Protein AF-A0A7X7A564-F1 (afdb_monomer_lite)

Radius of gyration: 13.35 Å; chains: 1; bounding box: 37×24×34 Å

Sequence (68 aa):
MRVTMARGTRAFRLPAEPKSRFLEDEEGELWVVQQVTRVNGEYEVLCRHATRIEQRLYEREQQAASGA

Secondary structure (DSSP, 8-state):
----PPTTEEEEEESS--SSSEEE-TT--EEEEEEEEEETTEEEEEEEEPPHHHHHHHHHHHHHHH--

Foldseek 3Di:
DDDPDDPQKDKDKALDDDPDQWDADPVRFIWGFDDWDQDPNIIITMTGGDDPVRVVVVVVVVVVVPPD

pLDDT: mean 85.71, std 14.57, range [34.94, 95.06]

Structure (mmCIF, N/CA/C/O backbone):
data_AF-A0A7X7A564-F1
#
_entry.id   AF-A0A7X7A564-F1
#
loop_
_atom_site.group_PDB
_atom_site.id
_atom_site.type_symbol
_atom_site.label_atom_id
_atom_site.label_alt_id
_atom_site.label_comp_id
_atom_site.label_asym_id
_atom_site.label_entity_id
_atom_site.label_seq_id
_atom_site.pdbx_PDB_ins_code
_atom_site.Cartn_x
_atom_si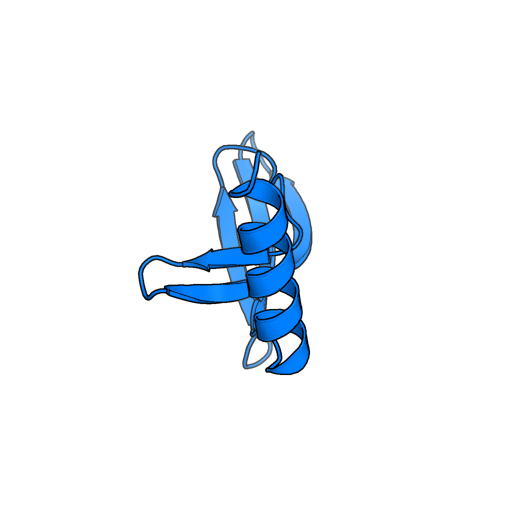te.Cartn_y
_atom_site.Cartn_z
_atom_site.occupancy
_atom_site.B_iso_or_equiv
_atom_site.auth_seq_id
_atom_site.auth_comp_id
_atom_site.auth_asym_id
_atom_site.auth_atom_id
_atom_site.pdbx_PDB_model_num
ATOM 1 N N . MET A 1 1 ? 20.361 -8.686 -14.297 1.00 34.94 1 MET A N 1
ATOM 2 C CA . MET A 1 1 ? 20.586 -8.077 -12.967 1.00 34.94 1 MET A CA 1
ATOM 3 C C . MET A 1 1 ? 19.613 -8.733 -11.992 1.00 34.94 1 MET A C 1
ATOM 5 O O . MET A 1 1 ? 18.421 -8.706 -12.260 1.00 34.94 1 MET A O 1
ATOM 9 N N . ARG A 1 2 ? 20.098 -9.444 -10.964 1.00 37.28 2 ARG A N 1
ATOM 10 C CA . ARG A 1 2 ? 19.270 -10.249 -10.043 1.00 37.28 2 ARG A CA 1
ATOM 11 C C . ARG A 1 2 ? 19.006 -9.412 -8.791 1.00 37.28 2 ARG A C 1
ATOM 13 O O . ARG A 1 2 ? 19.937 -9.159 -8.035 1.00 37.28 2 ARG A O 1
ATOM 20 N N . VAL A 1 3 ? 17.779 -8.927 -8.617 1.00 44.69 3 VAL A N 1
ATOM 21 C CA . VAL A 1 3 ? 17.399 -8.142 -7.434 1.00 44.69 3 VAL A CA 1
ATOM 22 C C . VAL A 1 3 ? 17.102 -9.124 -6.304 1.00 44.69 3 VAL A C 1
ATOM 24 O O . VAL A 1 3 ? 16.073 -9.795 -6.306 1.00 44.69 3 VAL A O 1
ATOM 27 N N . THR A 1 4 ? 18.032 -9.268 -5.364 1.00 47.97 4 THR A N 1
ATOM 28 C CA . THR A 1 4 ? 17.794 -10.016 -4.125 1.00 47.97 4 THR A CA 1
ATOM 29 C C . THR A 1 4 ? 16.925 -9.139 -3.227 1.00 47.97 4 THR A C 1
ATOM 31 O O . THR A 1 4 ? 17.443 -8.253 -2.552 1.00 47.97 4 THR A O 1
ATOM 34 N N . MET A 1 5 ? 15.602 -9.317 -3.259 1.00 55.88 5 MET A N 1
ATOM 35 C CA . MET A 1 5 ? 14.720 -8.594 -2.336 1.00 55.88 5 MET A CA 1
ATOM 36 C C . MET A 1 5 ? 14.977 -9.080 -0.906 1.00 55.88 5 MET A C 1
ATOM 38 O O . MET A 1 5 ? 15.071 -10.284 -0.657 1.00 55.88 5 MET A O 1
ATOM 42 N N . ALA A 1 6 ? 15.133 -8.145 0.031 1.00 61.69 6 ALA A N 1
ATOM 43 C CA . ALA A 1 6 ? 15.312 -8.471 1.439 1.00 61.69 6 ALA A CA 1
ATOM 44 C C . ALA A 1 6 ? 14.054 -9.172 1.981 1.00 61.69 6 ALA A C 1
ATOM 46 O O . ALA A 1 6 ? 12.928 -8.866 1.578 1.00 61.69 6 ALA A O 1
ATOM 47 N N . ARG A 1 7 ? 14.229 -10.113 2.913 1.00 74.12 7 ARG A N 1
ATOM 48 C CA . ARG A 1 7 ? 13.112 -10.837 3.537 1.00 74.12 7 ARG A CA 1
ATOM 49 C C . ARG A 1 7 ? 12.199 -9.828 4.251 1.00 74.12 7 ARG A C 1
ATOM 51 O O . ARG A 1 7 ? 12.692 -9.024 5.034 1.00 74.12 7 ARG A O 1
ATOM 58 N N . GLY A 1 8 ? 10.896 -9.854 3.964 1.00 82.56 8 GLY A N 1
ATOM 59 C CA . GLY A 1 8 ? 9.934 -8.885 4.512 1.00 82.56 8 GLY A CA 1
ATOM 60 C C . GLY A 1 8 ? 9.802 -7.582 3.714 1.00 82.56 8 GLY A C 1
ATOM 61 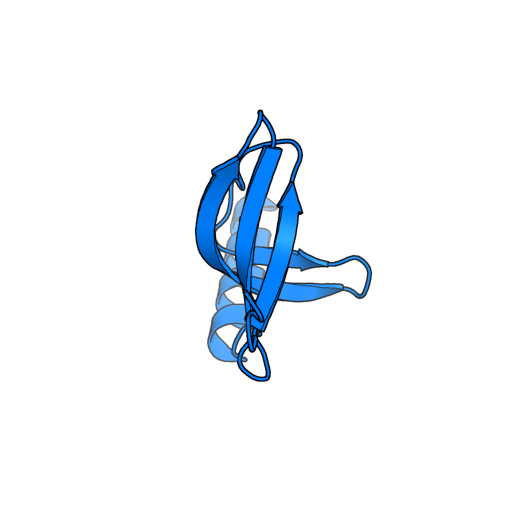O O . GLY A 1 8 ? 9.182 -6.640 4.203 1.00 82.56 8 GLY A O 1
ATOM 62 N N . THR A 1 9 ? 10.363 -7.521 2.501 1.00 89.38 9 THR A N 1
ATOM 63 C CA . THR A 1 9 ? 10.091 -6.456 1.523 1.00 89.38 9 THR A CA 1
ATOM 64 C C . THR A 1 9 ? 9.345 -7.003 0.310 1.00 89.38 9 THR A C 1
ATOM 66 O O . THR A 1 9 ? 9.571 -8.144 -0.095 1.00 89.38 9 THR A O 1
ATOM 69 N N . ARG A 1 10 ? 8.448 -6.196 -0.262 1.00 88.88 10 ARG A N 1
ATOM 70 C CA . ARG A 1 10 ? 7.650 -6.542 -1.445 1.00 88.88 10 ARG A CA 1
ATOM 71 C C . ARG A 1 10 ? 7.538 -5.331 -2.362 1.00 88.88 10 ARG A C 1
ATOM 73 O O . ARG A 1 10 ? 7.423 -4.207 -1.884 1.00 88.88 10 ARG A O 1
ATOM 80 N N . ALA A 1 11 ? 7.584 -5.569 -3.668 1.00 91.50 11 ALA A N 1
ATOM 81 C CA . ALA A 1 11 ? 7.336 -4.551 -4.678 1.00 91.50 11 ALA A CA 1
ATOM 82 C C . ALA A 1 11 ? 5.907 -4.692 -5.215 1.00 91.50 11 ALA A C 1
ATOM 84 O O . ALA A 1 11 ? 5.470 -5.801 -5.526 1.00 91.50 11 ALA A O 1
ATOM 85 N N . PHE A 1 12 ? 5.206 -3.571 -5.336 1.00 90.06 12 PHE A N 1
ATOM 86 C CA . PHE A 1 12 ? 3.864 -3.463 -5.895 1.00 90.06 12 PHE A CA 1
ATOM 87 C C . PHE A 1 12 ? 3.906 -2.634 -7.173 1.00 90.06 12 PHE A C 1
ATOM 89 O O . PHE A 1 12 ? 4.706 -1.705 -7.287 1.00 90.06 12 PHE A O 1
ATOM 96 N N . ARG A 1 13 ? 3.023 -2.947 -8.121 1.00 92.69 13 ARG A N 1
ATOM 97 C CA . ARG A 1 13 ? 2.760 -2.089 -9.277 1.00 92.69 13 ARG A CA 1
ATOM 98 C C . ARG A 1 13 ? 1.399 -1.456 -9.114 1.00 92.69 13 ARG A C 1
ATOM 100 O O . ARG A 1 13 ? 0.406 -2.167 -8.999 1.00 92.69 13 ARG A O 1
ATOM 107 N N . LEU A 1 14 ? 1.374 -0.131 -9.085 1.00 91.12 14 LEU A N 1
ATOM 108 C CA . LEU A 1 14 ? 0.155 0.644 -8.946 1.00 91.12 14 LEU A CA 1
ATOM 109 C C . LEU A 1 14 ? -0.086 1.470 -10.216 1.00 91.12 14 LEU A C 1
ATOM 111 O O . LEU A 1 14 ? 0.853 2.064 -10.755 1.00 91.12 14 LEU A O 1
ATOM 115 N N . PRO A 1 15 ? -1.345 1.563 -10.679 1.00 91.31 15 PRO A N 1
ATOM 116 C CA . PRO A 1 15 ? -1.703 2.407 -11.818 1.00 91.31 15 PRO A CA 1
ATOM 117 C C . PRO A 1 15 ? -1.672 3.906 -11.474 1.00 91.31 15 PRO A C 1
ATOM 119 O O . PRO A 1 15 ? -1.701 4.749 -12.365 1.00 91.31 15 PRO A O 1
ATOM 122 N N . ALA A 1 16 ? -1.628 4.250 -10.185 1.00 92.69 16 ALA A N 1
ATOM 123 C CA . ALA A 1 16 ? -1.590 5.616 -9.686 1.00 92.69 16 ALA A CA 1
ATOM 124 C C . ALA A 1 16 ? -0.650 5.727 -8.482 1.00 92.69 16 ALA A C 1
ATOM 126 O O . ALA A 1 16 ? -0.350 4.736 -7.814 1.00 92.69 16 ALA A O 1
ATOM 127 N N . GLU A 1 17 ? -0.210 6.950 -8.200 1.00 91.88 17 GLU A N 1
ATOM 128 C CA . GLU A 1 17 ? 0.642 7.234 -7.050 1.00 91.88 17 GLU A CA 1
ATOM 129 C C . GLU A 1 17 ? -0.078 6.882 -5.736 1.00 91.88 17 GLU A C 1
ATOM 131 O O . GLU A 1 17 ? -1.247 7.257 -5.561 1.00 91.88 17 GLU A O 1
ATOM 136 N N . PRO A 1 18 ? 0.579 6.163 -4.805 1.00 91.31 18 PRO A N 1
ATOM 137 C CA . PRO A 1 18 ? -0.034 5.814 -3.534 1.00 91.31 18 PRO A CA 1
ATOM 138 C C . PRO A 1 18 ? -0.326 7.081 -2.724 1.00 91.31 18 PRO A C 1
ATOM 140 O O . PRO A 1 18 ? 0.557 7.888 -2.450 1.00 91.31 18 PRO A O 1
ATOM 143 N N . LYS A 1 19 ? -1.584 7.241 -2.307 1.00 89.31 19 LYS A N 1
ATOM 144 C CA . LYS A 1 19 ? -2.036 8.397 -1.510 1.00 89.31 19 LYS A CA 1
ATOM 145 C C . LYS A 1 19 ? -1.724 8.269 -0.017 1.00 89.31 19 LYS A C 1
ATOM 147 O O . LYS A 1 19 ? -1.928 9.215 0.735 1.00 89.31 19 LYS A O 1
ATOM 152 N N . SER A 1 20 ? -1.270 7.095 0.410 1.00 89.19 20 SER A N 1
ATOM 153 C CA . SER A 1 20 ? -0.931 6.773 1.791 1.00 89.19 20 SER A CA 1
ATOM 154 C C . SER A 1 20 ? 0.459 6.155 1.850 1.00 89.19 20 SER A C 1
ATOM 156 O O . SER A 1 20 ? 0.895 5.470 0.925 1.00 89.19 20 SER A O 1
ATOM 158 N N . ARG A 1 21 ? 1.142 6.358 2.979 1.00 91.81 21 ARG A N 1
ATOM 159 C CA . ARG A 1 21 ? 2.381 5.638 3.311 1.00 91.81 21 ARG A CA 1
ATOM 160 C C . ARG A 1 21 ? 2.143 4.156 3.623 1.00 91.81 21 ARG A C 1
ATOM 162 O O . ARG A 1 21 ? 3.108 3.410 3.763 1.00 91.81 21 ARG A O 1
ATOM 169 N N . PHE A 1 22 ? 0.883 3.754 3.769 1.00 94.06 22 PHE A N 1
ATOM 170 C CA . PHE A 1 22 ? 0.462 2.384 4.008 1.00 94.06 22 PHE A CA 1
ATOM 171 C C . PHE A 1 22 ? -0.261 1.827 2.784 1.00 94.06 22 PHE A C 1
ATOM 173 O O . PHE A 1 22 ? -1.070 2.525 2.170 1.00 94.06 22 PHE A O 1
ATOM 180 N N . LEU A 1 23 ? 0.016 0.568 2.466 1.00 93.19 23 LEU A N 1
ATOM 181 C CA . LEU A 1 23 ? -0.702 -0.217 1.470 1.00 93.19 23 LEU A CA 1
ATOM 182 C C . LEU A 1 23 ? -1.221 -1.486 2.129 1.00 93.19 23 LEU A C 1
ATOM 184 O O . LEU A 1 23 ? -0.501 -2.115 2.899 1.00 93.19 23 LEU A O 1
ATOM 188 N N . GLU A 1 24 ? -2.449 -1.847 1.804 1.00 92.44 24 GLU A N 1
ATOM 189 C CA . GLU A 1 24 ? -3.037 -3.130 2.163 1.00 92.44 24 GLU A CA 1
ATOM 190 C C . GLU A 1 24 ? -3.066 -3.985 0.899 1.00 92.44 24 GLU A C 1
ATOM 192 O O . GLU A 1 24 ? -3.402 -3.478 -0.178 1.00 92.44 24 GLU A O 1
ATOM 197 N N . ASP A 1 25 ? -2.627 -5.235 1.000 1.00 89.00 25 ASP A N 1
ATOM 198 C CA . ASP A 1 25 ? -2.736 -6.171 -0.114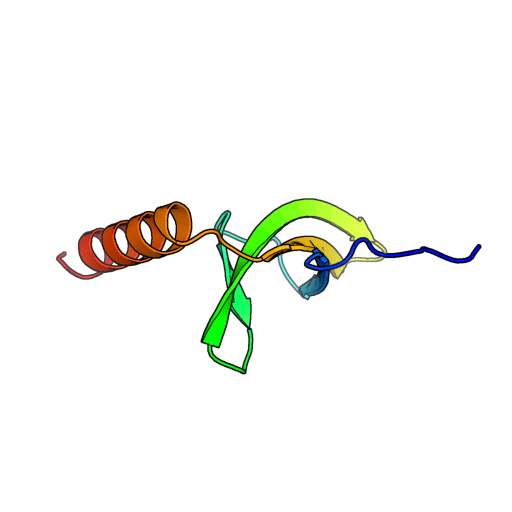 1.00 89.00 25 ASP A CA 1
ATOM 199 C C . ASP A 1 25 ? -4.059 -6.949 -0.082 1.00 89.00 25 ASP A C 1
ATOM 201 O O . ASP A 1 25 ? -4.913 -6.746 0.777 1.00 89.00 25 ASP A O 1
ATOM 205 N N . GLU A 1 26 ? -4.256 -7.822 -1.067 1.00 87.00 26 GLU A N 1
ATOM 206 C CA . GLU A 1 26 ? -5.494 -8.597 -1.214 1.00 87.00 26 GLU A CA 1
ATOM 207 C C . GLU A 1 26 ? -5.730 -9.589 -0.061 1.00 87.00 26 GLU A C 1
ATOM 209 O O . GLU A 1 26 ? -6.860 -10.030 0.140 1.00 87.00 26 GLU A O 1
ATOM 214 N N . GLU A 1 27 ? -4.687 -9.932 0.702 1.00 86.88 27 GLU A N 1
ATOM 215 C CA . GLU A 1 27 ? -4.770 -10.811 1.873 1.00 86.88 27 GLU A CA 1
ATOM 216 C C . GLU A 1 27 ? -5.051 -10.022 3.166 1.00 86.88 27 GLU A C 1
ATOM 218 O O . GLU A 1 27 ? -5.204 -10.614 4.237 1.00 86.88 27 GLU A O 1
ATOM 223 N N . GLY A 1 28 ? -5.158 -8.691 3.074 1.00 86.12 28 GLY A N 1
ATOM 224 C CA . GLY A 1 28 ? -5.320 -7.797 4.217 1.00 86.12 28 GLY A CA 1
ATOM 225 C C . GLY A 1 28 ? -4.011 -7.532 4.965 1.00 86.12 28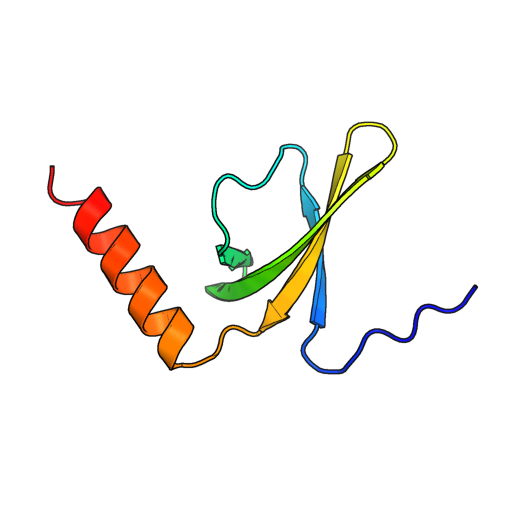 GLY A C 1
ATOM 226 O O . GLY A 1 28 ? -4.034 -7.014 6.085 1.00 86.12 28 GLY A O 1
ATOM 227 N N . GLU A 1 29 ? -2.853 -7.899 4.400 1.00 90.25 29 GLU A N 1
ATOM 228 C CA . GLU A 1 29 ? -1.568 -7.609 5.028 1.00 90.25 29 GLU A CA 1
ATOM 229 C C . GLU A 1 29 ? -1.196 -6.139 4.836 1.00 90.25 29 GLU A C 1
ATOM 231 O O . GLU A 1 29 ? -1.306 -5.569 3.747 1.00 90.25 29 GLU A O 1
ATOM 236 N N . LEU A 1 30 ? -0.695 -5.523 5.911 1.00 93.38 30 LEU A N 1
ATOM 237 C CA . LEU A 1 30 ? -0.297 -4.122 5.898 1.00 93.38 30 LEU A CA 1
ATOM 238 C C . LEU A 1 30 ? 1.190 -3.959 5.576 1.00 93.38 30 LEU A C 1
ATOM 240 O O . LEU A 1 30 ? 2.077 -4.481 6.261 1.00 93.38 30 LEU A O 1
ATOM 244 N N . TRP A 1 31 ? 1.457 -3.113 4.591 1.00 94.88 31 TRP A N 1
ATOM 245 C CA . TRP A 1 31 ? 2.773 -2.790 4.068 1.00 94.88 31 TRP A CA 1
ATOM 246 C C . TRP A 1 31 ? 3.061 -1.294 4.206 1.00 94.88 31 TRP A C 1
ATOM 248 O O . TRP A 1 31 ? 2.194 -0.446 4.015 1.00 94.88 31 TRP A O 1
ATOM 258 N N . VAL A 1 32 ? 4.308 -0.953 4.523 1.00 94.88 32 VAL A N 1
ATOM 259 C CA . VAL A 1 32 ? 4.790 0.428 4.638 1.00 94.88 32 VAL A CA 1
ATOM 260 C C . VAL A 1 32 ? 5.621 0.766 3.417 1.00 94.88 32 VAL A C 1
ATOM 262 O O . VAL A 1 32 ? 6.656 0.138 3.172 1.00 94.88 32 VAL A O 1
ATOM 265 N N . VAL A 1 33 ? 5.196 1.794 2.689 1.00 94.81 33 VAL A N 1
ATOM 266 C CA . VAL A 1 33 ? 5.896 2.323 1.520 1.00 94.81 33 VAL A CA 1
ATOM 267 C C . VAL A 1 33 ? 7.280 2.819 1.941 1.00 94.81 33 VAL A C 1
ATOM 269 O O . VAL A 1 33 ? 7.421 3.626 2.857 1.00 94.81 33 VAL A O 1
ATOM 272 N N . GLN A 1 34 ? 8.315 2.297 1.290 1.00 94.62 34 GLN A N 1
ATOM 273 C CA . GLN A 1 34 ? 9.707 2.719 1.460 1.00 94.62 34 GLN A CA 1
ATOM 274 C C . GLN A 1 34 ? 10.155 3.608 0.303 1.00 94.62 34 GLN A C 1
ATOM 276 O O . GLN A 1 34 ? 10.837 4.604 0.520 1.00 94.62 34 GLN A O 1
ATOM 281 N N . GLN A 1 35 ? 9.769 3.255 -0.924 1.00 94.12 35 GLN A N 1
ATOM 282 C CA . GLN A 1 35 ? 10.166 3.983 -2.122 1.00 94.12 35 GLN A CA 1
ATOM 283 C C . GLN A 1 35 ? 9.078 3.892 -3.189 1.00 94.12 35 GLN A C 1
ATOM 285 O O . GLN A 1 35 ? 8.502 2.828 -3.400 1.00 94.12 35 GLN A O 1
ATOM 290 N N . VAL A 1 36 ? 8.844 4.998 -3.891 1.00 95.06 36 VAL A N 1
ATOM 291 C CA . VAL A 1 36 ? 7.947 5.079 -5.047 1.00 95.06 36 VAL A CA 1
ATOM 292 C C . VAL A 1 36 ? 8.783 5.474 -6.257 1.00 95.06 36 VAL A C 1
ATOM 294 O O . VAL A 1 36 ? 9.483 6.484 -6.225 1.00 95.06 36 VAL A O 1
ATOM 297 N N . THR A 1 37 ? 8.725 4.676 -7.317 1.00 94.94 37 THR A N 1
ATOM 298 C CA . THR A 1 37 ? 9.441 4.930 -8.570 1.00 94.94 37 THR A CA 1
ATOM 299 C C . THR A 1 37 ? 8.451 4.887 -9.723 1.00 94.94 37 THR A C 1
ATOM 301 O O . THR A 1 37 ? 7.717 3.916 -9.869 1.00 94.94 37 THR A O 1
ATOM 304 N N . ARG A 1 38 ? 8.420 5.923 -10.564 1.00 93.88 38 ARG A N 1
ATOM 305 C CA . ARG A 1 38 ? 7.569 5.933 -11.759 1.00 93.88 38 ARG A CA 1
ATOM 306 C C . ARG A 1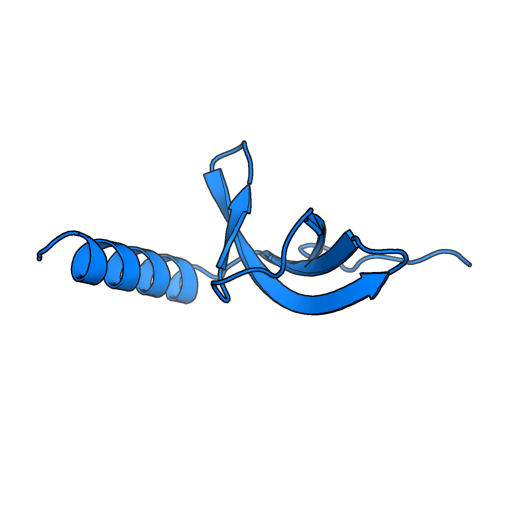 38 ? 8.330 5.349 -12.947 1.00 93.88 38 ARG A C 1
ATOM 308 O O . ARG A 1 38 ? 9.374 5.879 -13.320 1.00 93.88 38 ARG A O 1
ATOM 315 N N . VAL A 1 39 ? 7.800 4.291 -13.555 1.00 92.12 39 VAL A N 1
ATOM 316 C CA . VAL A 1 39 ? 8.410 3.582 -14.689 1.00 92.12 39 VAL A CA 1
ATOM 317 C C . VAL A 1 39 ? 7.351 3.372 -15.768 1.00 92.12 39 VAL A C 1
ATOM 319 O O . VAL A 1 39 ? 6.323 2.758 -15.518 1.00 92.12 39 VAL A O 1
ATOM 322 N N . ASN A 1 40 ? 7.582 3.898 -16.976 1.00 89.38 40 ASN A N 1
ATOM 323 C CA . ASN A 1 40 ? 6.696 3.732 -18.143 1.00 89.38 40 ASN A CA 1
ATOM 324 C C . ASN A 1 40 ? 5.207 4.060 -17.896 1.00 89.38 40 ASN A C 1
ATOM 326 O O . ASN A 1 40 ? 4.327 3.469 -18.510 1.00 89.38 40 ASN A O 1
ATOM 330 N N . GLY A 1 41 ? 4.920 5.020 -17.014 1.00 88.56 41 GLY A N 1
ATOM 331 C CA . GLY A 1 41 ? 3.549 5.421 -16.683 1.00 88.56 41 GLY A CA 1
ATOM 332 C C . GLY A 1 41 ? 2.917 4.652 -15.521 1.00 88.56 41 GLY A C 1
ATOM 333 O O . GLY A 1 41 ? 1.893 5.105 -15.023 1.00 88.56 41 GLY A O 1
ATOM 334 N N . GLU A 1 42 ? 3.554 3.588 -15.035 1.00 93.00 42 GLU A N 1
ATOM 335 C CA . GLU A 1 42 ? 3.168 2.868 -13.819 1.00 93.00 42 GLU A CA 1
ATOM 336 C C . GLU A 1 42 ? 4.026 3.299 -12.623 1.00 93.00 42 GLU A C 1
ATOM 338 O O . GLU A 1 42 ? 5.110 3.875 -12.778 1.00 93.00 42 GLU A O 1
ATOM 343 N N . TYR A 1 43 ? 3.542 3.018 -11.415 1.00 93.75 43 TYR A N 1
ATOM 344 C CA . TYR A 1 43 ? 4.268 3.254 -10.173 1.00 93.75 43 TYR A CA 1
ATOM 345 C C . TYR A 1 43 ? 4.742 1.922 -9.594 1.00 93.75 43 TYR A C 1
ATOM 347 O O . TYR A 1 43 ? 3.937 1.103 -9.156 1.00 93.75 43 TYR A O 1
ATOM 355 N N . GLU A 1 44 ? 6.056 1.713 -9.568 1.00 94.88 44 GLU A N 1
ATOM 356 C CA . GLU A 1 44 ? 6.690 0.627 -8.828 1.00 94.88 44 GLU A CA 1
ATOM 357 C C . GLU A 1 44 ? 6.964 1.095 -7.396 1.00 94.88 44 GLU A C 1
ATOM 359 O O . GLU A 1 44 ? 7.727 2.036 -7.155 1.00 94.88 44 GLU A O 1
ATOM 364 N N . VAL A 1 45 ? 6.314 0.445 -6.436 1.00 94.56 45 VAL A N 1
ATOM 365 C CA . VAL A 1 45 ? 6.356 0.817 -5.024 1.00 94.56 45 VAL A CA 1
ATOM 366 C C . VAL A 1 45 ? 7.042 -0.284 -4.237 1.00 94.56 45 VAL A C 1
ATOM 368 O O . VAL A 1 45 ? 6.536 -1.399 -4.148 1.00 94.56 45 VAL A O 1
ATOM 371 N N . LEU A 1 46 ? 8.197 0.024 -3.655 1.00 93.88 46 LEU A N 1
ATOM 372 C CA . LEU A 1 46 ? 8.876 -0.870 -2.730 1.00 93.88 46 LEU A CA 1
ATOM 373 C C . LEU A 1 46 ? 8.332 -0.637 -1.326 1.00 93.88 46 LEU A C 1
ATOM 375 O O . LEU A 1 46 ? 8.384 0.481 -0.811 1.00 93.88 46 LEU A O 1
ATOM 379 N N . CYS A 1 47 ? 7.884 -1.708 -0.690 1.00 94.44 47 CYS A N 1
ATOM 380 C CA . CYS A 1 47 ? 7.374 -1.692 0.667 1.00 94.44 47 CYS A CA 1
ATOM 381 C C . CYS A 1 47 ? 8.122 -2.675 1.560 1.00 94.44 47 CYS A C 1
ATOM 383 O O . CYS A 1 47 ? 8.739 -3.637 1.097 1.00 94.44 47 CYS A O 1
ATOM 385 N N . ARG A 1 48 ? 7.990 -2.465 2.867 1.00 94.50 48 ARG A N 1
ATOM 386 C CA . ARG A 1 48 ? 8.313 -3.456 3.897 1.00 94.50 48 ARG A CA 1
ATOM 387 C C . ARG A 1 48 ? 7.070 -3.819 4.688 1.00 94.50 48 ARG A C 1
ATOM 389 O O . ARG A 1 48 ? 6.148 -3.013 4.764 1.00 94.50 48 ARG A O 1
ATOM 396 N N . HIS A 1 49 ? 7.064 -4.989 5.307 1.00 93.62 49 HIS A N 1
ATOM 397 C CA . HIS A 1 49 ? 5.975 -5.375 6.193 1.00 93.62 49 HIS A CA 1
ATOM 398 C C . HIS A 1 49 ? 5.813 -4.340 7.318 1.00 93.62 49 HIS A C 1
ATOM 400 O O . HIS A 1 49 ? 6.806 -3.845 7.876 1.00 93.62 49 HIS A O 1
ATOM 406 N N . ALA A 1 50 ? 4.571 -3.988 7.640 1.00 92.25 50 ALA A N 1
ATOM 407 C CA . ALA A 1 50 ? 4.298 -3.078 8.738 1.00 92.25 50 ALA A CA 1
ATOM 408 C C . ALA A 1 50 ? 4.658 -3.733 10.073 1.00 92.25 50 ALA A C 1
ATOM 410 O O . ALA A 1 50 ? 4.422 -4.921 10.309 1.00 92.25 50 ALA A O 1
ATOM 411 N N . THR A 1 51 ? 5.236 -2.944 10.971 1.00 92.69 51 THR A N 1
ATOM 412 C CA . THR A 1 51 ? 5.392 -3.354 12.366 1.00 92.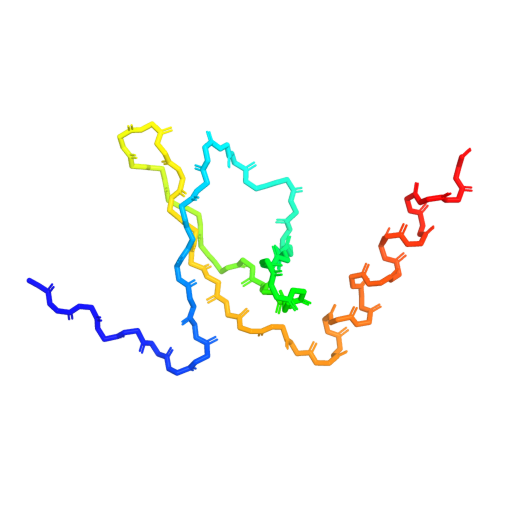69 51 THR A CA 1
ATOM 413 C C . THR A 1 51 ? 4.054 -3.258 13.100 1.00 92.69 51 THR A C 1
ATOM 415 O O . THR A 1 51 ? 3.147 -2.532 12.695 1.00 92.69 51 THR A O 1
ATOM 418 N N . ARG A 1 52 ? 3.940 -3.919 14.256 1.00 91.50 52 ARG A N 1
ATOM 419 C CA . ARG A 1 52 ? 2.732 -3.851 15.099 1.00 91.50 52 ARG A CA 1
ATOM 420 C C . ARG A 1 52 ? 2.382 -2.426 15.557 1.00 91.50 52 ARG A C 1
ATOM 422 O O . ARG A 1 52 ? 1.217 -2.117 15.787 1.00 91.50 52 ARG A O 1
ATOM 429 N N . ILE A 1 53 ? 3.386 -1.562 15.726 1.00 94.00 53 ILE A N 1
ATOM 430 C CA . ILE A 1 53 ? 3.178 -0.151 16.090 1.00 94.00 53 ILE A CA 1
ATOM 431 C C . ILE A 1 53 ? 2.573 0.611 14.907 1.00 94.00 53 ILE A C 1
ATOM 433 O O . ILE A 1 53 ? 1.640 1.387 15.088 1.00 94.00 53 ILE A O 1
ATOM 437 N N . GLU A 1 54 ? 3.072 0.356 13.700 1.00 93.50 54 GLU A N 1
ATOM 438 C CA . GLU A 1 54 ? 2.588 0.971 12.463 1.00 93.50 54 GLU A CA 1
ATOM 439 C C . GLU A 1 54 ? 1.176 0.514 12.095 1.00 93.50 54 GLU A C 1
ATOM 441 O O . GLU A 1 54 ? 0.364 1.347 11.708 1.00 93.50 54 GLU A O 1
ATOM 446 N N . GLN A 1 55 ? 0.850 -0.762 12.315 1.00 92.19 55 GLN A N 1
ATOM 447 C CA . GLN A 1 55 ? -0.516 -1.278 12.171 1.00 92.19 55 GLN A CA 1
ATOM 448 C C . GLN A 1 55 ? -1.507 -0.505 13.051 1.00 92.19 55 GLN A C 1
ATOM 450 O O . GLN A 1 55 ? -2.513 -0.001 12.563 1.00 92.19 55 GLN A O 1
ATOM 455 N N . ARG A 1 56 ? -1.174 -0.291 14.330 1.00 93.94 56 ARG A N 1
ATOM 456 C CA . ARG A 1 56 ? -2.015 0.503 15.243 1.00 93.94 56 ARG A CA 1
ATOM 457 C C . ARG A 1 56 ? -2.142 1.971 14.835 1.00 93.94 56 ARG A C 1
ATOM 459 O O . ARG A 1 56 ? -3.154 2.601 15.130 1.00 93.94 56 ARG A O 1
ATOM 466 N N . LEU A 1 57 ? -1.099 2.549 14.237 1.00 92.88 57 LEU A N 1
ATOM 467 C CA . LEU A 1 57 ? -1.152 3.919 13.722 1.00 92.88 57 LEU A CA 1
ATOM 468 C C . LEU A 1 57 ? -2.102 4.009 12.527 1.00 92.88 57 LEU A C 1
ATOM 470 O O . LEU A 1 57 ? -2.945 4.900 12.505 1.00 92.88 57 LEU A O 1
ATOM 474 N N . TYR A 1 58 ? -2.012 3.060 11.596 1.00 91.69 58 TYR A N 1
ATOM 475 C CA . TYR A 1 58 ? -2.903 2.975 10.443 1.00 91.69 58 TYR A CA 1
ATOM 476 C C . TYR A 1 58 ? -4.375 2.849 10.858 1.00 91.69 58 TYR A C 1
ATOM 478 O O . TYR A 1 58 ? -5.209 3.625 10.400 1.00 91.69 58 TYR A O 1
ATOM 486 N N . GLU A 1 59 ? -4.692 1.954 11.798 1.00 91.19 59 GLU A N 1
ATOM 487 C CA . GLU A 1 59 ? -6.057 1.785 12.322 1.00 91.19 59 GLU A CA 1
ATOM 488 C C . GLU A 1 59 ? -6.630 3.092 12.897 1.00 91.19 59 GLU A C 1
ATOM 490 O O . GLU A 1 59 ? -7.793 3.423 12.671 1.00 91.19 59 GLU A O 1
ATOM 495 N N . ARG A 1 60 ? -5.808 3.871 13.613 1.00 91.19 60 ARG A N 1
ATOM 496 C CA . ARG A 1 60 ? -6.215 5.173 14.164 1.00 91.19 60 ARG A CA 1
ATOM 497 C C . ARG A 1 60 ? -6.454 6.218 13.080 1.00 91.19 60 ARG A C 1
ATOM 499 O O . ARG A 1 60 ? -7.400 6.992 13.194 1.00 91.19 60 ARG A O 1
ATOM 506 N N . GLU A 1 61 ? -5.603 6.252 12.055 1.00 88.06 61 GLU A N 1
ATOM 507 C CA . GLU A 1 61 ? -5.759 7.152 10.906 1.00 88.06 61 GLU A CA 1
ATOM 508 C C . GLU A 1 61 ? -7.070 6.853 10.156 1.00 88.06 61 GLU A C 1
ATOM 510 O O . GLU A 1 61 ? -7.812 7.782 9.837 1.00 88.06 61 GLU A O 1
ATOM 515 N N . GLN A 1 62 ? -7.409 5.572 9.964 1.00 85.44 62 GLN A N 1
ATOM 516 C CA . GLN A 1 62 ? -8.679 5.155 9.354 1.00 85.44 62 GLN A CA 1
ATOM 517 C C . GLN A 1 62 ? -9.891 5.546 10.206 1.00 85.44 62 GLN A C 1
ATOM 519 O O . GLN A 1 62 ? -10.858 6.110 9.695 1.00 85.44 62 GLN A O 1
ATOM 524 N N . GLN A 1 63 ? -9.830 5.313 11.521 1.00 84.69 63 GLN A N 1
ATOM 525 C CA . GLN A 1 63 ? -10.910 5.687 12.439 1.00 84.69 63 GLN A CA 1
ATOM 526 C C . GLN A 1 63 ? -11.167 7.198 12.436 1.00 84.69 63 GLN A C 1
ATOM 528 O O . GLN A 1 63 ? -12.320 7.619 12.351 1.00 84.69 63 GLN A O 1
ATOM 533 N N . ALA A 1 64 ? -10.106 8.010 12.463 1.00 82.94 64 ALA A N 1
ATOM 534 C CA . ALA A 1 64 ? -10.215 9.465 12.391 1.00 82.94 64 ALA A CA 1
ATOM 535 C C . ALA A 1 64 ? -10.824 9.943 11.061 1.00 82.94 64 ALA A C 1
ATOM 537 O O . ALA A 1 64 ? -11.586 10.906 11.055 1.00 82.94 64 ALA A O 1
ATOM 538 N N . ALA A 1 65 ? -10.526 9.262 9.951 1.00 77.56 65 ALA A N 1
ATOM 539 C CA . ALA A 1 65 ? -11.091 9.578 8.641 1.00 77.56 65 ALA A CA 1
ATOM 540 C C . ALA A 1 65 ? -12.570 9.164 8.498 1.00 77.56 65 ALA A C 1
ATOM 542 O O . ALA A 1 65 ? -13.308 9.802 7.755 1.00 77.56 65 ALA A O 1
ATOM 543 N N . SER A 1 66 ? -13.008 8.120 9.209 1.00 73.56 66 SER A N 1
ATOM 544 C CA . SER A 1 66 ? -14.383 7.591 9.152 1.00 73.56 66 SER A CA 1
ATOM 545 C C . SER A 1 66 ? -15.395 8.282 10.082 1.00 73.56 66 SER A C 1
ATOM 547 O O . SER A 1 66 ? -16.584 7.986 10.013 1.00 73.56 66 SER A O 1
ATOM 549 N N . GLY A 1 67 ? -14.932 9.161 10.977 1.00 59.12 67 GLY A N 1
ATOM 550 C CA . GLY A 1 67 ? -15.745 9.795 12.024 1.00 59.12 67 GLY A CA 1
ATOM 551 C C . GLY A 1 67 ? -16.275 11.201 11.709 1.00 59.12 67 GLY A C 1
ATOM 552 O O . GLY A 1 67 ? -16.620 11.914 12.650 1.00 59.12 67 GLY A O 1
ATOM 553 N N . ALA A 1 68 ? -16.303 11.609 10.436 1.00 47.66 68 ALA A N 1
ATOM 554 C CA . ALA A 1 68 ? -16.838 12.891 9.958 1.00 47.66 68 ALA A CA 1
ATOM 555 C C . ALA A 1 68 ? -18.070 12.670 9.071 1.00 47.66 68 ALA A C 1
ATOM 557 O O . ALA A 1 68 ? -19.003 13.499 9.162 1.00 47.66 68 ALA A O 1
#

=== Feature glossary ===
The features interleaved in this record are:

— What the protein is —

Sequence gives the chain of amino acids in standard one-letter code (A=alanine, C=cysteine, …, Y=tyrosine), read N→C. It is the only feature that is directly encoded by the gene; all structural features are derived from the folded form of this sequence.

Database cross-references. InterPro integrates a dozen domain/family signature databases into unified entries with residue-range hits. GO terms attach function/process/location labels with evidence codes. CATH codes position the fold in a four-level structural taxonomy. Organism is the NCBI-taxonomy species name.

— Where its atoms are —

Atomic coordinates in PDBx/mmCIF format — the same representation the Protein Data Bank distributes. Each line of the _atom_site loop places one backbone atom in Cartesian space (units: ångströms, origin: arbitrary).

The six renders are orthographic views along the three Cartesian axes in both directions. Representation (cartoon, sticks, or surface) and color scheme (sequence-rainbow or by-chain) vary across proteins so the training set covers all the common visualization conventions.

— Local backbone conformation —

Eight-state secondary structure (DSSP): H is the canonical α-helix, G the tighter 3₁₀-helix, I the wider π-helix; E/B are β-structure, T and S are turns and bends, and '-' is everything else. DSSP derives these from the pattern of main-chain N–H···O=C hydrogen bonds, not from the sequence.

P-SEA three-state annotation labels each residue as helix, strand, or coil based purely on the geometry of the Cα trace. It serves as a fallback when the full backbone (and thus DSSP) is unavailable.

The φ/ψ torsion pair specifies the backbone conformation at each residue. φ rotates about the N–Cα bond, ψ about the Cα–C bond. Steric clashes forbid most of the (φ, ψ) plane — the allowed regions (α-helix basin, β-sheet basin, left-handed helix) are the Ramachandran-allowed regions.

— Global shape and packing —

The geometric summary reports three shape descriptors. Rg (radius of gyration) measures how spread out the Cα atoms are about their centre of mass; compact globular proteins have small Rg, elongated or unfolded ones large. Cα contacts (<8 Å, |i−j|>4) count long-range residue pairs in spatial proximity — high for tightly packed folds, near zero for rods or random coil. The bounding-box extents give the protein's footprint along x, y, z in Å.

Solvent-accessible surface area (SASA) is the area in Å² traced out by the centre of a 1.4 Å probe sphere (a water molecule) rolled over the protein's van der Waals surface (Shrake–Rupley / Lee–Richards construction). Buried residues have near-zero SASA; fully exposed residues can exceed 200 Å². The total SASA scales roughly with the number of surface residues.

The contact map is a binary N×N matrix image: pixel (i, j) is dark where Cα_i and Cα_j are within 8 Å and |i−j|>4. Because the |i−j|>4 filter removes local helical contacts, off-diagonal stripes parallel to the main diagonal indicate parallel β-sheets; stripes perpendicular to it indicate antiparallel β-sheets. The Ramachandran plot scatters every residue's (φ, ψ) pair against the sterically allowed regions. The PAE heatmap renders the predicted-aligned-error matrix.

— Structural neighborhood —

3Di is Foldseek's structural alphabet. Each residue is assigned one of twenty discrete states based on how its Cα sits relative to its spatial (not sequential) neighbors. Aligning 3Di strings finds structural homologs roughly as well as full 3D superposition, but orders of magnitude faster.

Nearest PDB neighbors are the top structural matches found by Foldseek when searching this structure against the entire Protein Data Bank. Each hit reports a TM-score (0 to 1; >0.5 almost always implies the same fold) and an E-value. These are *structural* homologs — they may share no detectable sequence similarity.

— Confidence and disorder —

For AlphaFold models, the B-factor field carries pLDDT — the model's own estimate of local accuracy on a 0–100 scale. Regions with pLDDT<50 should be treated as essentially unmodeled; they often correspond to intrinsically disordered segments.

Crystallographic B-factors measure how much each atom's electron density is smeared out, in Å². They rise in mobile loops and surface residues and fall in the buried interior. In AlphaFold models this column is repurposed to hold pLDDT instead.

Predicted aligned error is AlphaFold's pairwise confidence. Unlike pLDDT (per-residue), PAE is per-residue-pair and captures whether two parts of the structure are correctly placed relative to each other. Units are ångströms of expected positional error.